Protein AF-A0A0L7SZF3-F1 (afdb_monomer)

Organism: N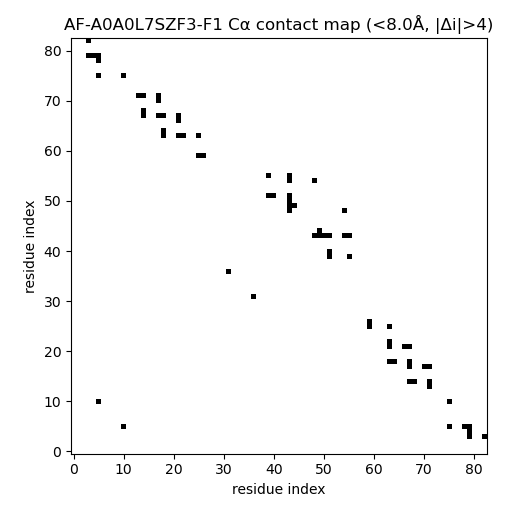CBI:txid1560201

Radius of gyration: 17.47 Å; Cα contacts (8 Å, |Δi|>4): 37; chains: 1; bounding box: 48×21×42 Å

Foldseek 3Di:
DPQPQDDPVVLVVLLVVQLVVLLVPVDADPPDDPVRLVVLCVVCVVVVHPPSVVSSVVVSVVVSVVSSVVVSVVVSVVVSVVD

Mean predicted aligned error: 6.75 Å

Structure (mmCIF, N/CA/C/O backbone):
data_AF-A0A0L7SZF3-F1
#
_entry.id   AF-A0A0L7SZF3-F1
#
loop_
_atom_site.group_PDB
_atom_site.id
_atom_site.type_symbol
_atom_site.label_atom_id
_atom_site.label_alt_id
_atom_site.label_comp_id
_atom_site.label_asym_id
_atom_site.label_entity_id
_atom_site.label_seq_id
_atom_site.pdbx_PDB_ins_code
_atom_site.Cartn_x
_atom_site.Cartn_y
_atom_site.Cartn_z
_atom_site.occupancy
_atom_site.B_iso_or_equiv
_atom_site.auth_seq_id
_atom_site.auth_comp_id
_atom_site.auth_asym_id
_atom_site.auth_atom_id
_atom_site.pdbx_PDB_model_num
ATOM 1 N N . MET A 1 1 ? -32.070 2.576 18.402 1.00 43.34 1 MET A N 1
ATOM 2 C CA . MET A 1 1 ? -30.771 1.893 18.568 1.00 43.34 1 MET A CA 1
ATOM 3 C C . MET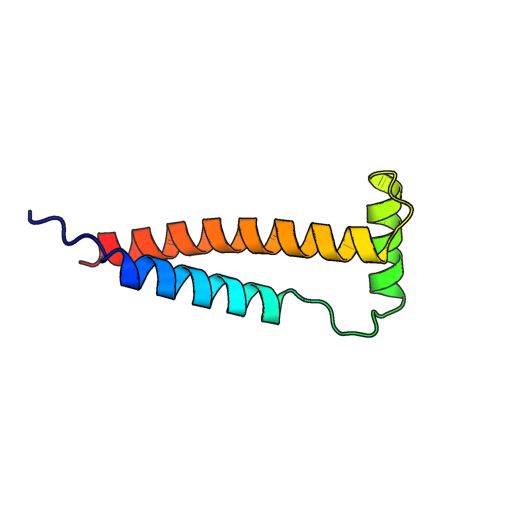 A 1 1 ? -29.698 2.945 18.391 1.00 43.34 1 MET A C 1
ATOM 5 O O . MET A 1 1 ? -29.647 3.569 17.339 1.00 43.34 1 MET A O 1
ATOM 9 N N . GLU A 1 2 ? -28.957 3.239 19.451 1.00 43.91 2 GLU A N 1
ATOM 10 C CA . GLU A 1 2 ? -27.920 4.271 19.459 1.00 43.91 2 GLU A CA 1
ATOM 11 C C . GLU A 1 2 ? -26.808 3.842 18.492 1.00 43.91 2 GLU A C 1
ATOM 13 O O . GLU A 1 2 ? -26.127 2.846 18.723 1.00 43.91 2 GLU A O 1
ATOM 18 N N . ARG A 1 3 ? -26.681 4.521 17.346 1.00 55.59 3 ARG A N 1
ATOM 19 C CA . ARG A 1 3 ? -25.665 4.197 16.340 1.00 55.59 3 ARG A CA 1
ATOM 20 C C . ARG A 1 3 ? -24.318 4.629 16.918 1.00 55.59 3 ARG A C 1
ATOM 22 O O . ARG A 1 3 ? -23.928 5.782 16.756 1.00 55.59 3 ARG A O 1
ATOM 29 N N . ARG A 1 4 ? -23.628 3.737 17.633 1.00 62.94 4 ARG A N 1
ATOM 30 C CA . ARG A 1 4 ? -22.265 3.978 18.125 1.00 62.94 4 ARG A CA 1
ATOM 31 C C . ARG A 1 4 ? -21.322 4.063 16.926 1.00 62.94 4 ARG A C 1
ATOM 33 O O . ARG A 1 4 ? -20.732 3.081 16.494 1.00 62.94 4 ARG A O 1
ATOM 40 N N . SER A 1 5 ? -21.231 5.249 16.328 1.00 69.12 5 SER A N 1
ATOM 41 C CA . SER A 1 5 ? -20.310 5.513 15.229 1.00 69.12 5 SER A CA 1
ATOM 42 C C . SER A 1 5 ? -18.882 5.509 15.754 1.00 69.12 5 SER A C 1
ATOM 44 O O . SER A 1 5 ? -18.609 6.135 16.780 1.00 69.12 5 SER A O 1
ATOM 46 N N . VAL A 1 6 ? -17.961 4.874 15.028 1.00 74.75 6 VAL A N 1
ATOM 47 C CA . VAL A 1 6 ? -16.534 4.931 15.367 1.00 74.75 6 VAL A CA 1
ATOM 48 C C . VAL A 1 6 ? -16.084 6.406 15.397 1.00 74.75 6 VAL A C 1
ATOM 50 O O . VAL A 1 6 ? -16.305 7.110 14.403 1.00 74.75 6 VAL A O 1
ATOM 53 N N . PRO A 1 7 ? -15.472 6.891 16.495 1.00 84.19 7 PRO A N 1
ATOM 54 C CA . PRO A 1 7 ? -14.966 8.256 16.591 1.00 84.19 7 PRO A CA 1
ATOM 55 C C . PRO A 1 7 ? -14.021 8.598 15.439 1.00 84.19 7 PRO A C 1
ATOM 57 O O . PRO A 1 7 ? -13.190 7.779 15.043 1.00 84.19 7 PRO A O 1
ATOM 60 N N . THR A 1 8 ? -14.099 9.829 14.933 1.00 84.00 8 THR A N 1
ATOM 61 C CA . THR A 1 8 ? -13.300 10.290 13.785 1.00 84.00 8 THR A CA 1
ATOM 62 C C . THR A 1 8 ? -11.797 10.080 13.989 1.00 84.00 8 THR A C 1
ATOM 64 O O . THR A 1 8 ? -11.116 9.634 13.071 1.00 84.00 8 THR A O 1
ATOM 67 N N . GLY A 1 9 ? -11.282 10.303 15.204 1.00 84.19 9 GLY A N 1
ATOM 68 C CA . GLY A 1 9 ? -9.868 10.064 15.520 1.00 84.19 9 GLY A CA 1
ATOM 69 C C . GLY A 1 9 ? -9.442 8.600 15.357 1.00 84.19 9 GLY A C 1
ATOM 70 O O . GLY A 1 9 ? -8.380 8.327 14.807 1.00 84.19 9 GLY A O 1
ATOM 71 N N . ILE A 1 10 ? -10.297 7.649 15.747 1.00 84.88 10 ILE A N 1
ATOM 72 C CA . ILE A 1 10 ? -10.025 6.212 15.588 1.00 84.88 10 ILE A CA 1
ATOM 73 C C . ILE A 1 10 ? -10.069 5.820 14.107 1.00 84.88 10 ILE A C 1
ATOM 75 O O . ILE A 1 10 ? -9.235 5.038 13.659 1.00 84.88 10 ILE A O 1
ATOM 79 N N . LYS A 1 11 ? -10.986 6.406 13.323 1.00 84.94 11 LYS A N 1
ATOM 80 C CA . LYS A 1 11 ? -11.048 6.196 11.866 1.00 84.94 11 LYS A CA 1
ATOM 81 C C . LYS A 1 11 ? -9.739 6.599 11.181 1.00 84.94 11 LYS A C 1
ATOM 83 O O . LYS A 1 11 ? -9.227 5.830 10.375 1.00 84.94 11 LYS A O 1
ATOM 88 N N . PHE A 1 12 ? -9.170 7.752 11.543 1.00 88.31 12 PHE A N 1
ATOM 89 C CA . PHE A 1 12 ? -7.870 8.189 11.023 1.00 88.31 12 PHE A CA 1
ATOM 90 C C . PHE A 1 12 ? -6.736 7.243 11.415 1.00 88.31 12 PHE A C 1
ATOM 92 O O . PHE A 1 12 ? -5.937 6.863 10.563 1.00 88.31 12 PHE A O 1
ATOM 99 N N . LEU A 1 13 ? -6.689 6.827 12.681 1.00 90.69 13 LEU A N 1
ATOM 100 C CA . LEU A 1 13 ? -5.654 5.925 13.188 1.00 90.69 13 LEU A CA 1
ATOM 101 C C . LEU A 1 13 ? -5.685 4.570 12.461 1.00 90.69 13 LEU A C 1
ATOM 103 O O . LEU A 1 13 ? -4.645 4.069 12.043 1.00 90.69 13 LEU A O 1
ATOM 107 N N . ILE A 1 14 ? -6.884 4.026 12.225 1.00 88.38 14 ILE A N 1
ATOM 108 C CA . ILE A 1 14 ? -7.091 2.804 11.437 1.00 88.38 14 ILE A CA 1
ATOM 109 C C . ILE A 1 14 ? -6.599 2.993 9.998 1.00 88.38 14 ILE A C 1
ATOM 111 O O . ILE A 1 14 ? -5.846 2.155 9.510 1.00 88.38 14 ILE A O 1
ATOM 115 N N . SER A 1 15 ? -6.974 4.086 9.326 1.00 87.38 15 SER A N 1
ATOM 116 C CA . SER A 1 15 ? -6.516 4.351 7.955 1.00 87.38 15 SER A CA 1
ATOM 117 C C . SER A 1 15 ? -4.996 4.453 7.854 1.00 87.38 15 SER A C 1
ATOM 119 O O . SER A 1 15 ? -4.418 3.870 6.944 1.00 87.38 15 SER A O 1
ATOM 121 N N . ILE A 1 16 ? -4.342 5.143 8.795 1.00 90.50 16 ILE A N 1
ATOM 122 C CA . ILE A 1 16 ? -2.878 5.283 8.813 1.00 90.50 16 ILE A CA 1
ATOM 123 C C . ILE A 1 16 ? -2.205 3.920 9.003 1.00 90.50 16 ILE A C 1
ATOM 125 O O . ILE A 1 16 ? -1.246 3.614 8.301 1.00 90.50 16 ILE A O 1
ATOM 129 N N . ILE A 1 17 ? -2.712 3.085 9.916 1.00 91.62 17 ILE A N 1
ATOM 130 C CA . ILE A 1 17 ? -2.160 1.743 10.154 1.00 91.62 17 ILE A CA 1
ATOM 131 C C . ILE A 1 17 ? -2.332 0.856 8.921 1.00 91.62 17 ILE A C 1
ATOM 133 O O . ILE A 1 17 ? -1.397 0.148 8.549 1.00 91.62 17 ILE A O 1
ATOM 137 N N . ILE A 1 18 ? -3.506 0.887 8.284 1.00 90.69 18 ILE A N 1
ATOM 138 C CA . ILE A 1 18 ? -3.777 0.114 7.066 1.00 90.69 18 ILE A CA 1
ATOM 139 C C . ILE A 1 18 ? -2.830 0.553 5.952 1.00 90.69 18 ILE A C 1
ATOM 141 O O . ILE A 1 18 ? -2.188 -0.304 5.354 1.00 90.69 18 ILE A O 1
ATOM 145 N N . PHE A 1 19 ? -2.708 1.862 5.725 1.00 88.88 19 PHE A N 1
ATOM 146 C CA . PHE A 1 19 ? -1.819 2.426 4.714 1.00 88.88 19 PHE A CA 1
ATOM 147 C C . PHE A 1 19 ? -0.364 2.042 4.970 1.00 88.88 19 PHE A C 1
ATOM 149 O O . PHE A 1 19 ? 0.282 1.459 4.113 1.00 88.88 19 PHE A O 1
ATOM 156 N N . ALA A 1 20 ? 0.144 2.265 6.186 1.00 88.56 20 ALA A N 1
ATOM 157 C CA . ALA A 1 20 ? 1.514 1.897 6.535 1.00 88.56 20 ALA A CA 1
ATOM 158 C C . ALA A 1 20 ? 1.766 0.391 6.355 1.00 88.56 20 ALA A C 1
ATOM 160 O O . ALA A 1 20 ? 2.823 -0.010 5.876 1.00 88.56 20 ALA A O 1
ATOM 161 N N . SER A 1 21 ? 0.790 -0.449 6.707 1.00 88.38 21 SER A N 1
ATOM 162 C CA . SER A 1 21 ? 0.900 -1.903 6.560 1.00 88.38 21 SER A CA 1
ATOM 163 C C . SER A 1 21 ? 0.897 -2.327 5.089 1.00 88.38 21 SER A C 1
ATOM 165 O O . SER A 1 21 ? 1.732 -3.133 4.688 1.00 88.38 21 SER A O 1
ATOM 167 N N . ALA A 1 22 ? -0.009 -1.782 4.276 1.00 87.38 22 ALA A N 1
ATOM 168 C CA . ALA A 1 22 ? -0.082 -2.057 2.845 1.00 87.38 22 ALA A CA 1
ATOM 169 C C . ALA A 1 22 ? 1.185 -1.568 2.122 1.00 87.38 22 ALA A C 1
ATOM 171 O O . ALA A 1 22 ? 1.799 -2.348 1.392 1.00 87.38 22 ALA A O 1
ATOM 172 N N . PHE A 1 23 ? 1.667 -0.367 2.449 1.00 84.25 23 PHE A N 1
ATOM 173 C CA . PHE A 1 23 ? 2.928 0.171 1.950 1.00 84.25 23 PHE A CA 1
ATOM 174 C C . PHE A 1 23 ? 4.111 -0.754 2.255 1.00 84.25 23 PHE A C 1
ATOM 176 O O . PHE A 1 23 ? 4.904 -1.070 1.370 1.00 84.25 23 PHE A O 1
ATOM 183 N N . LEU A 1 24 ? 4.231 -1.227 3.499 1.00 83.69 24 LEU A N 1
ATOM 184 C 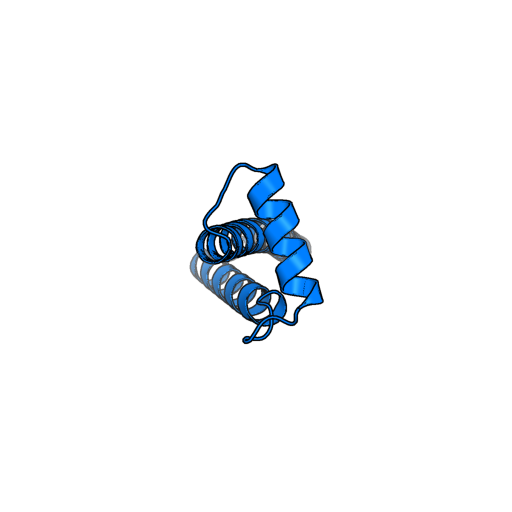CA . LEU A 1 24 ? 5.339 -2.090 3.915 1.00 83.69 24 LEU A CA 1
ATOM 185 C C . LEU A 1 24 ? 5.285 -3.491 3.290 1.00 83.69 24 LEU A C 1
ATOM 187 O O . LEU A 1 24 ? 6.337 -4.085 3.064 1.00 83.69 24 LEU A O 1
ATOM 191 N N . LEU A 1 25 ? 4.090 -4.021 3.016 1.00 84.25 25 LEU A N 1
ATOM 192 C CA . LEU A 1 25 ? 3.909 -5.374 2.479 1.00 84.25 25 LEU A CA 1
ATOM 193 C C . LEU A 1 25 ? 3.972 -5.438 0.948 1.00 84.25 25 LEU A C 1
ATOM 195 O O . LEU A 1 25 ? 4.433 -6.437 0.401 1.00 84.25 25 LEU A O 1
ATOM 199 N N . ILE A 1 26 ? 3.481 -4.407 0.256 1.00 80.38 26 ILE A N 1
ATOM 200 C CA . ILE A 1 26 ? 3.386 -4.381 -1.212 1.00 80.38 26 ILE A CA 1
ATOM 201 C C . ILE A 1 26 ? 4.683 -3.866 -1.838 1.00 80.38 26 ILE A C 1
ATOM 203 O O . ILE A 1 26 ? 5.002 -4.228 -2.974 1.00 80.38 26 ILE A O 1
ATOM 207 N N . ARG A 1 27 ? 5.443 -3.027 -1.120 1.00 77.12 27 ARG A N 1
ATOM 208 C CA . ARG A 1 27 ? 6.658 -2.423 -1.664 1.00 77.12 27 ARG A CA 1
ATOM 209 C C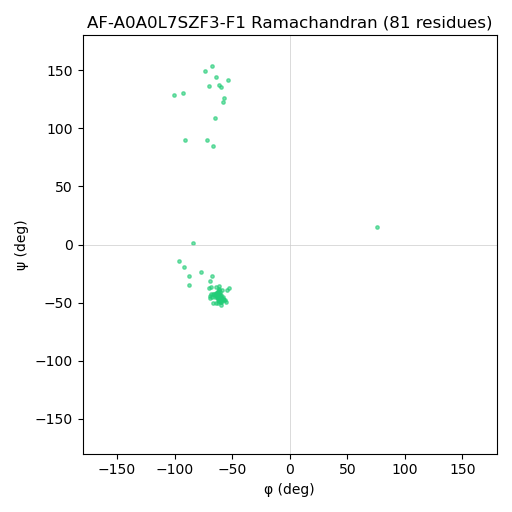 . ARG A 1 27 ? 7.643 -3.515 -2.108 1.00 77.12 27 ARG A C 1
ATOM 211 O O . ARG A 1 27 ? 8.053 -4.341 -1.292 1.00 77.12 27 ARG A O 1
ATOM 218 N N . PRO A 1 28 ? 8.062 -3.517 -3.385 1.00 72.88 28 PRO A N 1
ATOM 219 C CA . PRO A 1 28 ? 9.037 -4.478 -3.861 1.00 72.88 28 PRO A CA 1
ATOM 220 C C . PRO A 1 28 ? 10.375 -4.269 -3.146 1.00 72.88 28 PRO A C 1
ATOM 222 O O . PRO A 1 28 ? 10.770 -3.138 -2.847 1.00 72.88 28 PRO A O 1
ATOM 225 N N . ALA A 1 29 ? 11.077 -5.370 -2.877 1.00 69.62 29 ALA A N 1
ATOM 226 C CA . ALA A 1 29 ? 12.418 -5.315 -2.313 1.00 69.62 29 ALA A CA 1
ATOM 227 C C . ALA A 1 29 ? 13.353 -4.542 -3.258 1.00 69.62 29 ALA A C 1
ATOM 229 O O . ALA A 1 29 ? 13.331 -4.745 -4.472 1.00 69.62 29 ALA A O 1
ATOM 230 N N . THR A 1 30 ? 14.162 -3.648 -2.693 1.00 72.12 30 THR A N 1
ATOM 231 C CA . THR A 1 30 ? 15.211 -2.920 -3.415 1.00 72.12 30 THR A CA 1
ATOM 232 C C . THR A 1 30 ? 16.567 -3.576 -3.137 1.00 72.12 30 THR A C 1
ATOM 234 O O . THR A 1 30 ? 16.900 -3.727 -1.958 1.00 72.12 30 THR A O 1
ATOM 237 N N . PRO A 1 31 ? 17.375 -3.917 -4.159 1.00 75.00 31 PRO A N 1
ATOM 238 C CA . PRO A 1 31 ? 17.134 -3.718 -5.592 1.00 75.00 31 PRO A CA 1
ATOM 239 C C . PRO A 1 31 ? 16.087 -4.687 -6.170 1.00 75.00 31 PRO A C 1
ATOM 241 O O . PRO A 1 31 ? 15.957 -5.821 -5.710 1.00 75.00 31 PRO A O 1
ATOM 244 N N . LEU A 1 32 ? 15.356 -4.229 -7.192 1.00 79.44 32 LEU A N 1
ATOM 245 C CA . LEU A 1 32 ? 14.419 -5.064 -7.948 1.00 79.44 32 LEU A CA 1
ATOM 246 C C . LEU A 1 32 ? 15.178 -6.213 -8.617 1.00 79.44 32 LEU A C 1
ATOM 248 O O . LEU A 1 32 ? 16.229 -6.001 -9.216 1.00 79.44 32 LEU A O 1
ATOM 252 N N . SER A 1 33 ? 14.621 -7.421 -8.567 1.00 85.31 33 SER A N 1
ATOM 253 C CA . SER A 1 33 ? 15.145 -8.528 -9.378 1.00 85.31 33 SER A CA 1
ATOM 254 C C . SER A 1 33 ? 14.913 -8.277 -10.874 1.00 85.31 33 SER A C 1
ATOM 256 O O . SER A 1 33 ? 13.917 -7.652 -11.246 1.00 85.31 33 SER A O 1
ATOM 258 N N . ASP A 1 34 ? 15.748 -8.854 -11.742 1.00 86.38 34 ASP A N 1
ATOM 259 C CA . ASP A 1 34 ? 15.641 -8.702 -13.206 1.00 86.38 34 ASP A CA 1
ATOM 260 C C . ASP A 1 34 ? 14.238 -9.031 -13.747 1.00 86.38 34 ASP A C 1
ATOM 262 O O . ASP A 1 34 ? 13.717 -8.359 -14.637 1.00 86.38 34 ASP A O 1
ATOM 266 N N . LYS A 1 35 ? 13.578 -10.045 -13.169 1.00 85.94 35 LYS A N 1
ATOM 267 C CA . LYS A 1 35 ? 12.207 -10.434 -13.540 1.00 85.94 35 LYS A CA 1
ATOM 268 C C . LYS A 1 35 ? 11.180 -9.364 -13.175 1.00 85.94 35 LYS A C 1
ATOM 270 O O . LYS A 1 35 ? 10.277 -9.092 -13.963 1.00 85.94 35 LYS A O 1
ATOM 275 N N . GLN A 1 36 ? 11.300 -8.778 -11.985 1.00 86.12 36 GLN A N 1
ATOM 276 C CA . GLN A 1 36 ? 10.411 -7.703 -11.545 1.00 86.12 36 GLN A CA 1
ATOM 277 C C . GLN A 1 36 ? 10.651 -6.446 -12.375 1.00 86.12 36 GLN A C 1
ATOM 279 O O . GLN A 1 36 ? 9.691 -5.826 -12.820 1.00 86.12 36 GLN A O 1
ATOM 284 N N . PHE A 1 37 ? 11.913 -6.112 -12.642 1.00 87.19 37 PHE A N 1
ATOM 285 C CA . PHE A 1 37 ? 12.265 -4.992 -13.502 1.00 87.19 37 PHE A CA 1
ATOM 286 C C . PHE A 1 37 ? 11.657 -5.146 -14.901 1.00 87.19 37 PHE A C 1
ATOM 288 O O . PHE A 1 37 ? 11.001 -4.230 -15.379 1.00 87.19 37 PHE A O 1
ATOM 295 N N . TYR A 1 38 ? 11.775 -6.322 -15.528 1.00 90.94 38 TYR A N 1
ATOM 296 C CA . TYR A 1 38 ? 11.187 -6.572 -16.847 1.00 90.94 38 TYR A CA 1
ATOM 297 C C . TYR A 1 38 ? 9.655 -6.460 -16.856 1.00 90.94 38 TYR A C 1
ATOM 299 O O . TYR A 1 38 ? 9.077 -5.908 -17.793 1.00 90.94 38 TYR A O 1
ATOM 307 N N . PHE A 1 39 ? 8.985 -6.956 -15.809 1.00 90.06 39 PHE A N 1
ATOM 308 C CA . PHE A 1 39 ? 7.538 -6.799 -15.648 1.00 90.06 39 PHE A CA 1
ATOM 309 C C . PHE A 1 39 ? 7.140 -5.320 -15.593 1.00 90.06 39 PHE A C 1
ATOM 311 O O . PHE A 1 39 ? 6.263 -4.885 -16.340 1.00 90.06 39 PHE A O 1
ATOM 318 N N . TRP A 1 40 ? 7.818 -4.542 -14.751 1.00 90.19 40 TRP A N 1
ATOM 319 C CA . TRP A 1 40 ? 7.535 -3.121 -14.592 1.00 90.19 40 TRP A CA 1
ATOM 320 C C . TRP A 1 40 ? 7.908 -2.303 -15.825 1.00 90.19 40 TRP A C 1
ATOM 322 O O . TRP A 1 40 ? 7.155 -1.414 -16.201 1.00 90.19 40 TRP A O 1
ATOM 332 N N . GLN A 1 41 ? 8.998 -2.648 -16.508 1.00 91.75 41 GLN A N 1
ATOM 333 C CA . GLN A 1 41 ? 9.377 -2.053 -17.786 1.00 91.75 41 GLN A CA 1
ATOM 334 C C . GLN A 1 41 ? 8.293 -2.282 -18.844 1.00 91.75 41 GLN A C 1
ATOM 336 O O . GLN A 1 41 ? 7.896 -1.348 -19.532 1.00 91.75 41 GLN A O 1
ATOM 341 N N . LYS A 1 42 ? 7.780 -3.512 -18.971 1.00 93.06 42 LYS A N 1
ATOM 342 C CA . LYS A 1 42 ? 6.676 -3.826 -19.891 1.00 93.06 42 LYS A CA 1
ATOM 343 C C . LYS A 1 42 ? 5.409 -3.052 -19.550 1.00 93.06 42 LYS A C 1
ATOM 345 O O . LYS A 1 42 ? 4.733 -2.589 -20.462 1.00 93.06 42 LYS A O 1
ATOM 350 N N . ALA A 1 43 ? 5.092 -2.933 -18.262 1.00 91.25 43 ALA A N 1
ATOM 351 C CA . ALA A 1 43 ? 3.945 -2.166 -17.802 1.00 91.25 43 ALA A CA 1
ATOM 352 C C . ALA A 1 43 ? 4.112 -0.676 -18.133 1.00 91.25 43 ALA A C 1
ATOM 354 O O . ALA A 1 43 ? 3.241 -0.113 -18.784 1.00 91.25 43 ALA A O 1
ATOM 355 N N . ALA A 1 44 ? 5.250 -0.070 -17.785 1.00 92.12 44 ALA A N 1
ATOM 356 C CA . ALA A 1 44 ? 5.553 1.328 -18.091 1.00 92.12 44 ALA A CA 1
ATOM 357 C C . ALA A 1 44 ? 5.441 1.604 -19.600 1.00 92.12 44 ALA A C 1
ATOM 359 O O . ALA A 1 44 ? 4.676 2.471 -20.017 1.00 92.12 44 ALA A O 1
ATOM 360 N N . LEU A 1 45 ? 6.076 0.766 -20.429 1.00 93.00 45 LEU A N 1
ATOM 361 C CA . LEU A 1 45 ? 6.003 0.870 -21.889 1.00 93.00 45 LEU A CA 1
ATOM 362 C C . LEU A 1 45 ? 4.577 0.703 -22.433 1.00 93.00 45 LEU A C 1
ATOM 364 O O . LEU A 1 45 ? 4.214 1.373 -23.396 1.00 93.00 45 LEU A O 1
ATOM 368 N N . PHE A 1 46 ? 3.753 -0.160 -21.829 1.00 93.06 46 PHE A N 1
ATOM 369 C CA . PHE A 1 46 ? 2.344 -0.315 -22.207 1.00 93.06 46 PHE A CA 1
ATOM 370 C C . PHE A 1 46 ? 1.535 0.963 -21.951 1.00 93.06 46 PHE A C 1
ATOM 372 O O . PHE A 1 46 ? 0.673 1.312 -22.755 1.00 93.06 46 PHE A O 1
ATOM 379 N N . PHE A 1 47 ? 1.836 1.683 -20.869 1.00 90.69 47 PHE A N 1
ATOM 380 C CA . PHE A 1 47 ? 1.238 2.984 -20.566 1.00 90.69 47 PHE A CA 1
ATOM 381 C C . PHE A 1 47 ? 1.932 4.161 -21.277 1.00 90.69 47 PHE A C 1
ATOM 383 O O . PHE A 1 47 ? 1.505 5.302 -21.116 1.00 90.69 47 PHE A O 1
ATOM 390 N N . GLY A 1 48 ? 2.956 3.896 -22.099 1.00 91.31 48 GLY A N 1
ATOM 391 C CA . GLY A 1 48 ? 3.707 4.915 -22.835 1.00 91.31 48 GLY A CA 1
ATOM 392 C C . GLY A 1 48 ? 4.700 5.705 -21.980 1.00 91.31 48 GLY A C 1
ATOM 393 O O . GLY A 1 48 ? 5.164 6.758 -22.415 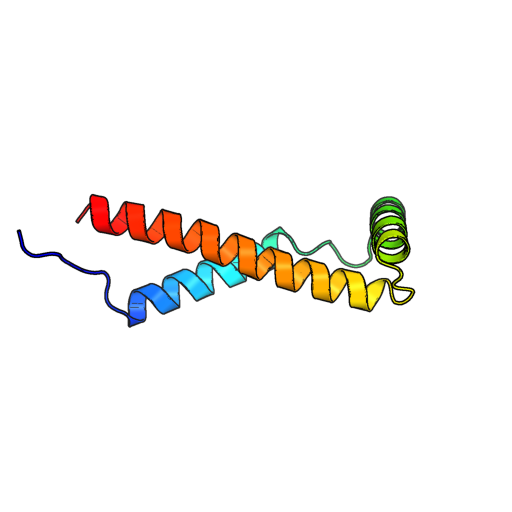1.00 91.31 48 GLY A O 1
ATOM 394 N N . ASP A 1 49 ? 5.023 5.214 -20.783 1.00 89.06 49 ASP A N 1
ATOM 395 C CA . ASP A 1 49 ? 5.984 5.833 -19.877 1.00 89.06 49 ASP A CA 1
ATOM 396 C C . ASP A 1 49 ? 7.386 5.243 -20.088 1.00 89.06 49 ASP A C 1
ATOM 398 O O . ASP A 1 49 ? 7.577 4.024 -20.123 1.00 89.06 49 ASP A O 1
ATOM 402 N N . ASN A 1 50 ? 8.373 6.125 -20.243 1.00 87.25 50 ASN A N 1
ATOM 403 C CA . ASN A 1 50 ? 9.780 5.753 -20.389 1.00 87.25 50 ASN A CA 1
ATOM 404 C C . ASN A 1 50 ? 10.534 5.825 -19.050 1.00 87.25 50 ASN A C 1
ATOM 406 O O . ASN A 1 50 ? 11.640 5.292 -18.953 1.00 87.25 50 ASN A O 1
ATOM 410 N N . ASP A 1 51 ? 9.953 6.460 -18.025 1.00 89.31 51 ASP A N 1
ATOM 411 C CA . ASP A 1 51 ? 10.500 6.516 -16.672 1.00 89.31 51 ASP A CA 1
ATOM 412 C C . ASP A 1 51 ? 9.966 5.346 -15.836 1.00 89.31 51 ASP A C 1
ATOM 414 O O . ASP A 1 51 ? 8.933 5.420 -15.172 1.00 89.31 51 ASP A O 1
ATOM 418 N N . ILE A 1 52 ? 10.690 4.228 -15.877 1.00 85.69 52 ILE A N 1
ATOM 419 C CA . ILE A 1 52 ? 10.298 2.993 -15.187 1.00 85.69 52 ILE A CA 1
ATOM 420 C C . ILE A 1 52 ? 10.261 3.205 -13.667 1.00 85.69 52 ILE A C 1
ATOM 422 O O . ILE A 1 52 ? 9.347 2.718 -13.005 1.00 85.69 52 ILE A O 1
ATOM 426 N N . GLU A 1 53 ? 11.233 3.919 -13.096 1.00 85.56 53 GLU A N 1
ATOM 427 C CA . GLU A 1 53 ? 11.299 4.127 -11.645 1.00 85.56 53 GLU A CA 1
ATOM 428 C C . GLU A 1 53 ? 10.163 5.035 -11.164 1.00 85.56 53 GLU A C 1
ATOM 430 O O . GLU A 1 53 ? 9.480 4.703 -10.186 1.00 85.56 53 GLU A O 1
ATOM 435 N N . GLY A 1 54 ? 9.904 6.126 -11.892 1.00 88.12 54 GLY A N 1
ATOM 436 C CA . GLY A 1 54 ? 8.766 7.009 -11.652 1.00 88.12 54 GLY A CA 1
ATOM 437 C C . GLY A 1 54 ? 7.430 6.276 -11.776 1.00 88.12 54 GLY A C 1
ATOM 438 O O . GLY A 1 54 ? 6.596 6.355 -10.868 1.00 88.12 54 GLY A O 1
ATOM 439 N N . PHE A 1 55 ? 7.256 5.487 -12.840 1.00 90.06 55 PHE A N 1
ATOM 440 C CA . PHE A 1 55 ? 6.054 4.691 -13.084 1.00 90.06 55 PHE A CA 1
ATOM 441 C C . PHE A 1 55 ? 5.786 3.682 -11.960 1.00 90.06 55 PHE A C 1
ATOM 443 O O . PHE A 1 55 ? 4.654 3.565 -11.478 1.00 90.06 55 PHE A O 1
ATOM 450 N N . ILE A 1 56 ? 6.822 2.969 -11.499 1.00 88.81 56 ILE A N 1
ATOM 451 C CA . ILE A 1 56 ? 6.716 2.029 -10.374 1.00 88.81 56 ILE A CA 1
ATOM 452 C C . ILE A 1 56 ? 6.275 2.771 -9.113 1.00 88.81 56 ILE A C 1
ATOM 454 O O . ILE A 1 56 ? 5.335 2.336 -8.446 1.00 88.81 56 ILE A O 1
ATOM 458 N N . GLY A 1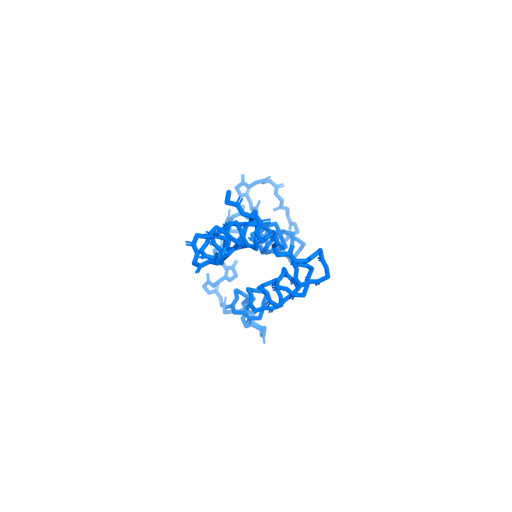 57 ? 6.919 3.896 -8.790 1.00 88.25 57 GLY A N 1
ATOM 459 C CA . GLY A 1 57 ? 6.590 4.689 -7.606 1.00 88.25 57 GLY A CA 1
ATOM 460 C C . GLY A 1 57 ? 5.137 5.168 -7.607 1.00 88.25 57 GLY A C 1
ATOM 461 O O . GLY A 1 57 ? 4.420 4.980 -6.623 1.00 88.25 57 GLY A O 1
ATOM 462 N N . GLN A 1 58 ? 4.678 5.726 -8.729 1.00 90.25 58 GLN A N 1
ATOM 463 C CA . GLN A 1 58 ? 3.299 6.192 -8.882 1.00 90.25 58 GLN A CA 1
ATOM 464 C C . GLN A 1 58 ? 2.292 5.041 -8.824 1.00 90.25 58 GLN A C 1
ATOM 466 O O . GLN A 1 58 ? 1.290 5.132 -8.115 1.00 90.25 58 GLN A O 1
ATOM 471 N 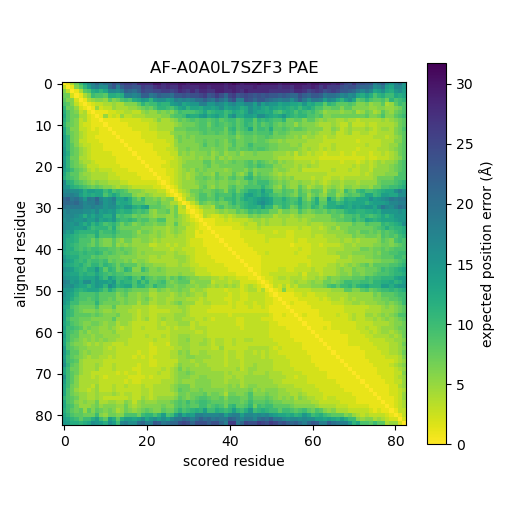N . THR A 1 59 ? 2.567 3.935 -9.518 1.00 90.75 59 THR A N 1
ATOM 472 C CA . THR A 1 59 ? 1.673 2.770 -9.540 1.00 90.75 59 THR A CA 1
ATOM 473 C C . THR A 1 59 ? 1.531 2.153 -8.153 1.00 90.75 59 THR A C 1
ATOM 475 O O . THR A 1 59 ? 0.419 1.818 -7.738 1.00 90.75 59 THR A O 1
ATOM 478 N N . LEU A 1 60 ? 2.633 2.040 -7.405 1.00 88.56 60 LEU A N 1
ATOM 479 C CA . LEU A 1 60 ? 2.607 1.556 -6.026 1.00 88.56 60 LEU A CA 1
ATOM 480 C C . LEU A 1 60 ? 1.800 2.488 -5.126 1.00 88.56 60 LEU A C 1
ATOM 482 O O . LEU A 1 60 ? 0.953 2.002 -4.385 1.00 88.56 60 LEU A O 1
ATOM 486 N N . LEU A 1 61 ? 1.993 3.806 -5.231 1.00 89.06 61 LEU A N 1
ATOM 487 C CA . LEU A 1 61 ? 1.239 4.782 -4.442 1.00 89.06 61 LEU A CA 1
ATOM 488 C C . LEU A 1 61 ? -0.269 4.703 -4.722 1.00 89.06 61 LEU A C 1
ATOM 490 O O . LEU A 1 61 ? -1.075 4.669 -3.794 1.00 89.06 61 LEU A O 1
ATOM 494 N N . ILE A 1 62 ? -0.662 4.640 -5.997 1.00 91.19 62 ILE A N 1
ATOM 495 C CA . ILE A 1 62 ? -2.071 4.519 -6.396 1.00 91.19 62 ILE A CA 1
ATOM 496 C C . ILE A 1 62 ? -2.656 3.209 -5.863 1.00 91.19 62 ILE A C 1
ATOM 498 O O . ILE A 1 62 ? -3.743 3.205 -5.283 1.00 91.19 62 ILE A O 1
ATOM 502 N N . THR A 1 63 ? -1.928 2.103 -6.024 1.00 89.44 63 THR A N 1
ATOM 503 C CA . THR A 1 63 ? -2.357 0.786 -5.538 1.00 89.44 63 THR A CA 1
ATOM 504 C C . THR A 1 63 ? -2.541 0.798 -4.022 1.00 89.44 63 THR A C 1
ATOM 506 O O . THR A 1 63 ? -3.551 0.305 -3.526 1.00 89.44 63 THR A O 1
ATOM 509 N N . ASP A 1 64 ? -1.617 1.416 -3.291 1.00 90.50 64 ASP A N 1
ATOM 510 C CA . ASP A 1 64 ? -1.652 1.512 -1.834 1.00 90.50 64 ASP A CA 1
ATOM 511 C C . ASP A 1 64 ? -2.858 2.321 -1.333 1.00 90.50 64 ASP A C 1
ATOM 513 O O . ASP A 1 64 ? -3.574 1.896 -0.422 1.00 90.50 64 ASP A O 1
ATOM 517 N N . ILE A 1 65 ? -3.179 3.439 -1.996 1.00 90.44 65 ILE A N 1
ATOM 518 C CA . ILE A 1 65 ? -4.385 4.232 -1.712 1.00 90.44 65 ILE A CA 1
ATOM 519 C C . ILE A 1 65 ? -5.650 3.399 -1.952 1.00 90.44 65 ILE A C 1
ATOM 521 O O . ILE A 1 65 ? -6.540 3.363 -1.098 1.00 90.44 65 ILE A O 1
ATOM 525 N N . VAL A 1 66 ? -5.740 2.710 -3.093 1.00 93.00 66 VAL A N 1
ATOM 526 C CA . VAL A 1 66 ? -6.912 1.894 -3.446 1.00 93.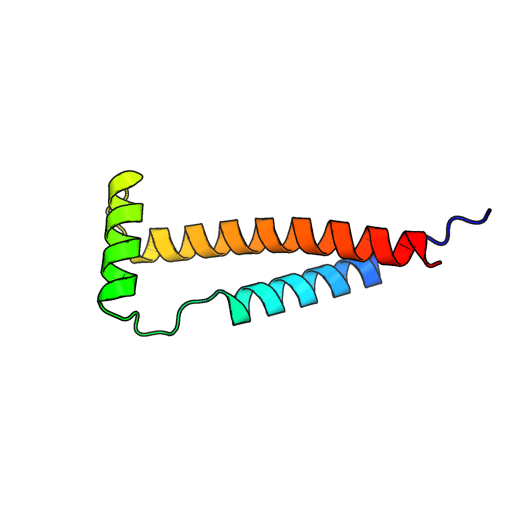00 66 VAL A CA 1
ATOM 527 C C . VAL A 1 66 ? -7.107 0.757 -2.442 1.00 93.00 66 VAL A C 1
ATOM 529 O O . VAL A 1 66 ? -8.211 0.582 -1.920 1.00 93.00 66 VAL A O 1
ATOM 532 N N . VAL A 1 67 ? -6.041 0.018 -2.121 1.00 90.81 67 VAL A N 1
ATOM 533 C CA . VAL A 1 67 ? -6.067 -1.058 -1.120 1.00 90.81 67 VAL A CA 1
ATOM 534 C C . VAL A 1 67 ? -6.481 -0.504 0.239 1.00 90.81 67 VAL A C 1
ATOM 536 O O . VAL A 1 67 ? -7.379 -1.059 0.876 1.00 90.81 67 VAL A O 1
ATOM 539 N N . THR A 1 68 ? -5.906 0.625 0.655 1.00 91.19 68 THR A N 1
ATOM 540 C CA . THR A 1 68 ? -6.237 1.273 1.927 1.00 91.19 68 THR A CA 1
ATOM 541 C C . THR A 1 68 ? -7.714 1.623 2.015 1.00 91.19 68 THR A C 1
ATOM 543 O O . THR A 1 68 ? -8.351 1.307 3.018 1.00 91.19 68 THR A O 1
ATOM 546 N N . ILE A 1 69 ? -8.291 2.220 0.968 1.00 91.88 69 ILE A N 1
ATOM 547 C CA . ILE A 1 69 ? -9.716 2.573 0.933 1.00 91.88 69 ILE A CA 1
ATOM 548 C C . ILE A 1 69 ? -10.588 1.321 1.063 1.00 91.88 69 ILE A C 1
ATOM 550 O O . ILE A 1 69 ? -11.520 1.302 1.870 1.00 91.88 69 ILE A O 1
ATOM 554 N N . ILE A 1 70 ? -10.288 0.263 0.305 1.00 93.62 70 ILE A N 1
ATOM 555 C CA . ILE A 1 70 ? -11.069 -0.981 0.330 1.00 93.62 70 ILE A CA 1
ATOM 556 C C . ILE A 1 70 ? -11.014 -1.619 1.722 1.00 93.62 70 ILE A C 1
ATOM 558 O O . ILE A 1 70 ? -12.058 -1.922 2.305 1.00 93.62 70 ILE A O 1
ATOM 562 N N . VAL A 1 71 ? -9.813 -1.786 2.281 1.00 90.94 71 VAL A N 1
ATOM 563 C CA . VAL A 1 71 ? -9.622 -2.399 3.602 1.00 90.94 71 VAL A CA 1
ATOM 564 C C . VAL A 1 71 ? -10.265 -1.538 4.689 1.00 90.94 71 VAL A C 1
ATOM 566 O O . VAL A 1 71 ? -10.978 -2.071 5.537 1.00 90.94 71 VAL A O 1
ATOM 569 N N . TYR A 1 72 ? -10.111 -0.214 4.632 1.00 90.50 72 TYR A N 1
ATOM 570 C CA . TYR A 1 72 ? -10.763 0.713 5.557 1.00 90.50 72 TYR A CA 1
ATOM 571 C C . TYR A 1 72 ? -12.288 0.557 5.544 1.00 90.50 72 TYR A C 1
ATOM 573 O O . TYR A 1 72 ? -12.906 0.421 6.602 1.00 90.50 72 TYR A O 1
ATOM 581 N N . LEU A 1 73 ? -12.908 0.520 4.359 1.00 90.75 73 LEU A N 1
ATOM 582 C CA . LEU A 1 73 ? -14.357 0.355 4.228 1.00 90.75 73 LEU A CA 1
ATOM 583 C C . LEU A 1 73 ? -14.840 -0.977 4.812 1.00 90.75 73 LEU A C 1
ATOM 585 O O . LEU A 1 73 ? -15.907 -1.020 5.432 1.00 90.75 73 LEU A O 1
ATOM 589 N N . ILE A 1 74 ? -14.066 -2.052 4.636 1.00 91.62 74 ILE A N 1
ATOM 590 C CA . ILE A 1 74 ? -14.361 -3.367 5.216 1.00 91.62 74 ILE A CA 1
ATOM 591 C C . ILE A 1 74 ? -14.244 -3.311 6.743 1.00 91.62 74 ILE A C 1
ATOM 593 O O . ILE A 1 74 ? -15.181 -3.701 7.439 1.00 91.62 74 ILE A O 1
ATOM 597 N N . VAL A 1 75 ? -13.135 -2.785 7.271 1.00 89.06 75 VAL A N 1
ATOM 598 C CA . VAL A 1 75 ? -12.871 -2.702 8.716 1.00 89.06 75 VAL A CA 1
ATOM 599 C C . VAL A 1 75 ? -13.942 -1.874 9.417 1.00 89.06 75 VAL A C 1
ATOM 601 O O . VAL A 1 75 ? -14.537 -2.346 10.384 1.00 89.06 75 VAL A O 1
ATOM 604 N N . ILE A 1 76 ? -14.259 -0.681 8.908 1.00 87.31 76 ILE A N 1
ATOM 605 C CA . ILE A 1 76 ? -15.298 0.173 9.495 1.00 87.31 76 ILE A CA 1
ATOM 606 C C . ILE A 1 76 ? -16.663 -0.506 9.448 1.00 87.31 76 ILE A C 1
ATOM 608 O O . ILE A 1 76 ? -17.367 -0.500 10.455 1.00 87.31 76 ILE A O 1
ATOM 612 N N . ARG A 1 77 ? -17.034 -1.151 8.333 1.00 87.12 77 ARG A N 1
ATOM 613 C CA . ARG A 1 77 ? -18.294 -1.909 8.266 1.00 87.12 77 ARG A CA 1
ATOM 614 C C . ARG A 1 77 ? -18.342 -3.046 9.279 1.00 87.12 77 ARG A C 1
ATOM 616 O O . ARG A 1 77 ? -19.392 -3.264 9.876 1.00 87.12 77 ARG A O 1
ATOM 623 N N . CYS A 1 78 ? -17.245 -3.770 9.476 1.00 85.50 78 CYS A N 1
ATOM 624 C CA . CYS A 1 78 ? -17.174 -4.842 10.466 1.00 85.50 78 CYS A CA 1
ATOM 625 C C . CYS A 1 78 ? -17.301 -4.308 11.897 1.00 85.50 78 CYS A C 1
ATOM 627 O O . CYS A 1 78 ? -18.033 -4.889 12.695 1.00 85.50 78 CYS A O 1
ATOM 629 N N . VAL A 1 79 ? -16.641 -3.192 12.216 1.00 83.50 79 VAL A N 1
ATOM 630 C CA . VAL A 1 79 ? -16.711 -2.570 13.547 1.00 83.50 79 VAL A CA 1
ATOM 631 C C . VAL A 1 79 ? -18.106 -2.000 13.819 1.00 83.50 79 VAL A C 1
ATOM 633 O O . VAL A 1 79 ? -18.672 -2.271 14.876 1.00 83.50 79 VAL A O 1
ATOM 636 N N . GLU A 1 80 ? -18.700 -1.283 12.860 1.00 81.44 80 GLU A N 1
ATOM 637 C CA . GLU A 1 80 ? -20.049 -0.712 12.998 1.00 81.44 80 GLU A CA 1
ATOM 638 C C . GLU A 1 80 ? -21.151 -1.783 13.044 1.00 81.44 80 GLU A C 1
ATOM 640 O O . GLU A 1 80 ? -22.196 -1.538 13.629 1.00 81.44 80 GLU A O 1
ATOM 645 N N . ARG A 1 81 ? -20.952 -2.969 12.449 1.00 77.50 81 ARG A N 1
ATOM 646 C CA . ARG A 1 81 ? -21.903 -4.095 12.571 1.00 77.50 81 ARG A CA 1
ATOM 647 C C . ARG A 1 81 ? -21.817 -4.826 13.908 1.00 77.50 81 ARG A C 1
ATOM 649 O O . ARG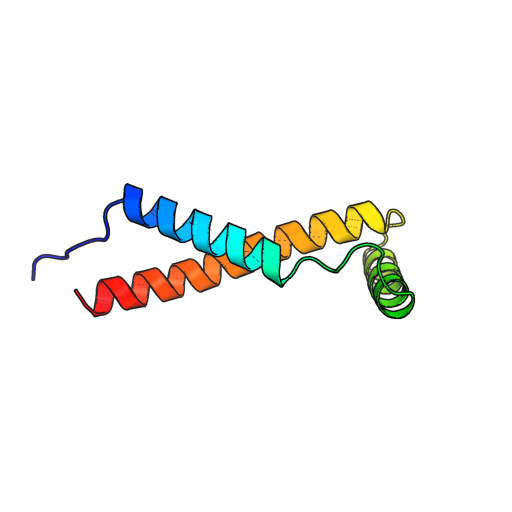 A 1 81 ? -22.759 -5.523 14.269 1.00 77.50 81 ARG A O 1
ATOM 656 N N . ARG A 1 82 ? -20.669 -4.750 14.583 1.00 61.56 82 ARG A N 1
ATOM 657 C CA . ARG A 1 82 ? -20.399 -5.479 15.829 1.00 61.56 82 ARG A CA 1
ATOM 658 C C . ARG A 1 82 ? -20.756 -4.672 17.081 1.00 61.56 82 ARG A C 1
ATOM 660 O O . ARG A 1 82 ? -20.873 -5.268 18.148 1.00 61.56 82 ARG A O 1
ATOM 667 N N . THR A 1 83 ? -20.875 -3.351 16.950 1.00 53.75 83 THR A N 1
ATOM 668 C CA . THR A 1 83 ? -21.143 -2.402 18.044 1.00 53.75 83 THR A CA 1
ATOM 669 C C . THR A 1 83 ? -22.610 -2.004 18.057 1.00 53.75 83 THR A C 1
ATOM 671 O O . THR A 1 83 ? -23.160 -1.877 19.172 1.00 53.75 83 THR A O 1
#

Sequence (83 aa):
MERRSVPTGIKFLISIIIFASAFLLIRPATPLSDKQFYFWQKAALFFGDNDIEGFIGQTLLITDIVVTIIVYLIVIRCVERRT

pLDDT: mean 84.5, std 10.37, range [43.34, 93.62]

Secondary structure (DSSP, 8-state):
----PPPHHHHHHHHHHHHHHHHHHHSPPSSPPHHHHHHHHHHHHHTT---HHHHHHHHHHHHHHHHHHHHHHHHHHHHHHH-

Solvent-accessible surface area (backbone atoms only — not comparable to full-atom values): 4808 Å² total; per-residue (Å²): 130,86,79,66,67,82,53,69,70,58,54,51,53,51,46,51,52,45,34,55,50,44,47,69,70,68,54,76,65,84,79,67,51,73,69,57,46,51,52,46,43,53,49,20,50,73,74,71,40,86,51,44,68,61,44,51,54,52,51,50,53,53,49,35,52,54,51,30,53,54,52,42,56,51,53,52,52,53,53,57,73,74,99